Protein AF-A0A351I420-F1 (afdb_monomer_lite)

Structure (mmCIF, N/CA/C/O backbone):
data_AF-A0A351I420-F1
#
_entry.id   AF-A0A351I420-F1
#
loop_
_atom_site.group_PDB
_atom_site.id
_atom_site.type_symbol
_atom_site.label_atom_id
_atom_site.label_alt_id
_atom_site.label_comp_id
_atom_site.label_asym_id
_atom_site.label_entity_id
_atom_site.label_seq_id
_atom_site.pdbx_PDB_ins_code
_atom_site.Cartn_x
_atom_site.Cartn_y
_atom_site.Cartn_z
_atom_site.occupancy
_atom_site.B_iso_or_equiv
_atom_site.auth_seq_id
_atom_site.auth_comp_id
_atom_site.auth_asym_id
_atom_site.auth_atom_id
_atom_site.pdbx_PDB_model_num
ATOM 1 N N . MET A 1 1 ? -6.704 -7.369 21.726 1.00 41.56 1 MET A N 1
ATOM 2 C CA . MET A 1 1 ? -7.078 -5.957 21.957 1.00 41.56 1 MET A CA 1
ATOM 3 C C . MET A 1 1 ? -7.279 -5.275 20.603 1.00 41.56 1 MET A C 1
ATOM 5 O O . MET A 1 1 ? -6.303 -4.955 19.940 1.00 41.56 1 MET A O 1
ATOM 9 N N . LYS A 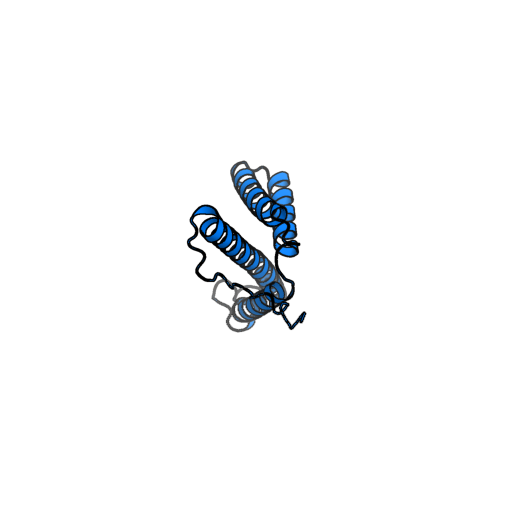1 2 ? -8.534 -5.169 20.134 1.00 54.03 2 LYS A N 1
ATOM 10 C CA . LYS A 1 2 ? -8.920 -4.416 18.926 1.00 54.03 2 LYS A CA 1
ATOM 11 C C . LYS A 1 2 ? -8.740 -2.932 19.258 1.00 54.03 2 LYS A C 1
ATOM 13 O O . LYS A 1 2 ? -9.515 -2.428 20.057 1.00 54.03 2 LYS A O 1
ATOM 18 N N . ASN A 1 3 ? -7.713 -2.260 18.741 1.00 59.62 3 ASN A N 1
ATOM 19 C CA . ASN A 1 3 ? -7.564 -0.821 18.952 1.00 59.62 3 ASN A CA 1
ATOM 20 C C . ASN A 1 3 ? -8.315 -0.083 17.824 1.00 59.62 3 ASN A C 1
ATOM 22 O O . ASN A 1 3 ? -7.790 -0.018 16.710 1.00 59.62 3 ASN A O 1
ATOM 26 N N . PRO A 1 4 ? -9.539 0.434 18.064 1.00 67.12 4 PRO A N 1
ATOM 27 C CA . PRO A 1 4 ? -10.375 1.057 17.029 1.00 67.12 4 PRO A CA 1
ATOM 28 C C . PRO A 1 4 ? -9.752 2.330 16.435 1.00 67.12 4 PRO A C 1
ATOM 30 O O . PRO A 1 4 ? -10.230 2.842 15.427 1.00 67.12 4 PRO A O 1
ATOM 33 N N . VAL A 1 5 ? -8.665 2.823 17.033 1.00 79.50 5 VAL A N 1
ATOM 34 C CA . VAL A 1 5 ? -7.928 4.000 16.575 1.00 79.50 5 VAL A CA 1
ATOM 35 C C . VAL A 1 5 ? -7.164 3.727 15.277 1.00 79.50 5 VAL A C 1
ATOM 37 O O . VAL A 1 5 ? -7.111 4.605 14.423 1.00 79.50 5 VAL A O 1
ATOM 40 N N . LEU A 1 6 ? -6.611 2.524 15.070 1.00 79.62 6 LEU A N 1
ATOM 41 C CA . LEU A 1 6 ? -5.775 2.253 13.888 1.00 79.62 6 LEU A CA 1
ATOM 42 C C . LEU A 1 6 ? -6.555 2.340 12.560 1.00 79.62 6 LEU A C 1
ATOM 44 O O . LEU A 1 6 ? -6.084 3.032 11.656 1.00 79.62 6 LEU A O 1
ATOM 48 N N . PRO A 1 7 ? -7.761 1.748 12.423 1.00 75.75 7 PRO A N 1
ATOM 49 C CA . PRO A 1 7 ? -8.568 1.936 11.219 1.00 75.75 7 PRO A CA 1
ATOM 50 C C . PRO A 1 7 ? -8.993 3.395 11.005 1.00 75.75 7 PRO A C 1
ATOM 52 O O . PRO A 1 7 ? -9.016 3.867 9.872 1.00 75.75 7 PRO A O 1
ATOM 55 N N . ALA A 1 8 ? -9.283 4.137 12.080 1.00 80.62 8 ALA A N 1
ATOM 56 C CA . ALA A 1 8 ? -9.625 5.554 11.980 1.00 80.62 8 ALA A CA 1
ATOM 57 C C . ALA A 1 8 ? -8.439 6.389 11.465 1.00 80.62 8 ALA A C 1
ATOM 59 O O . ALA A 1 8 ? -8.608 7.204 10.560 1.00 80.62 8 ALA A O 1
ATOM 60 N N . VAL A 1 9 ? -7.231 6.141 11.981 1.00 84.81 9 VAL A N 1
ATOM 61 C CA . VAL A 1 9 ? -5.994 6.790 11.515 1.00 84.81 9 VAL A CA 1
ATOM 62 C C . VAL A 1 9 ? -5.719 6.458 10.048 1.00 84.81 9 VAL A C 1
ATOM 64 O O . VAL A 1 9 ? -5.354 7.356 9.291 1.00 84.81 9 VAL A O 1
ATOM 67 N N . ALA A 1 10 ? -5.949 5.212 9.621 1.00 81.88 10 ALA A N 1
ATOM 68 C CA . ALA A 1 10 ? -5.823 4.819 8.219 1.00 81.88 10 ALA A CA 1
ATOM 69 C C . ALA A 1 10 ? -6.774 5.619 7.313 1.00 81.88 10 ALA A C 1
ATOM 71 O O . ALA A 1 10 ? -6.331 6.218 6.334 1.00 81.88 10 ALA A O 1
ATOM 72 N N . ILE A 1 11 ? -8.062 5.693 7.667 1.00 81.62 11 ILE A N 1
ATOM 73 C CA . ILE A 1 11 ? -9.075 6.421 6.886 1.00 81.62 11 ILE A CA 1
ATOM 74 C C . ILE A 1 11 ? -8.744 7.915 6.821 1.00 81.62 11 ILE A C 1
ATOM 76 O O . ILE A 1 11 ? -8.712 8.496 5.735 1.00 81.62 11 ILE A O 1
ATOM 80 N N . VAL A 1 12 ? -8.459 8.540 7.966 1.00 86.31 12 VAL A N 1
ATOM 81 C CA . VAL A 1 12 ? -8.117 9.969 8.028 1.00 86.31 12 VAL A CA 1
ATOM 82 C C . VAL A 1 12 ? -6.843 10.254 7.234 1.00 86.31 12 VAL A C 1
ATOM 84 O O . VAL A 1 12 ? -6.812 11.214 6.468 1.00 86.31 12 VAL A O 1
ATOM 87 N N . GLY A 1 13 ? -5.819 9.406 7.351 1.00 85.19 13 GLY A N 1
ATOM 88 C CA . GLY A 1 13 ? -4.577 9.538 6.592 1.00 85.19 13 GLY A CA 1
ATOM 89 C C . GLY A 1 13 ? -4.802 9.489 5.079 1.00 85.19 13 GLY A C 1
ATOM 90 O O . GLY A 1 13 ? -4.291 10.350 4.363 1.00 85.19 13 GLY A O 1
ATOM 91 N N . VAL A 1 14 ? -5.627 8.556 4.587 1.00 82.94 14 VAL A N 1
ATOM 92 C CA . VAL A 1 14 ? -5.986 8.480 3.158 1.00 82.94 14 VAL A CA 1
ATOM 93 C C . VAL A 1 14 ? -6.726 9.741 2.708 1.00 82.94 14 VAL A C 1
ATOM 95 O O . VAL A 1 14 ? -6.356 10.338 1.697 1.00 82.94 14 VAL A O 1
ATOM 98 N N . LEU A 1 15 ? -7.732 10.189 3.464 1.00 86.44 15 LEU A N 1
ATOM 99 C CA . LEU A 1 15 ? -8.512 11.382 3.117 1.00 86.44 15 LEU A CA 1
ATOM 100 C C . LEU A 1 15 ? -7.640 12.644 3.081 1.00 86.44 15 LEU A C 1
ATOM 102 O O . LEU A 1 15 ? -7.723 13.428 2.134 1.00 86.44 15 LEU A O 1
ATOM 106 N N . VAL A 1 16 ? -6.762 12.820 4.072 1.00 88.38 16 VAL A N 1
ATOM 107 C CA . VAL A 1 16 ? -5.818 13.945 4.117 1.00 88.38 16 VAL A CA 1
ATOM 108 C C . VAL A 1 16 ? -4.838 13.876 2.948 1.00 88.38 16 VAL A C 1
ATOM 110 O O . VAL A 1 16 ? -4.594 14.903 2.313 1.00 88.38 16 VAL A O 1
ATOM 113 N N . ALA A 1 17 ? -4.321 12.689 2.614 1.00 84.00 17 ALA A N 1
ATOM 114 C CA . ALA A 1 17 ? -3.440 12.514 1.464 1.00 84.00 17 ALA A CA 1
ATOM 115 C C . ALA A 1 17 ? -4.138 12.922 0.157 1.00 84.00 17 ALA A C 1
ATOM 117 O O . ALA A 1 17 ? -3.577 13.691 -0.624 1.00 84.00 17 ALA A O 1
ATOM 118 N N . MET A 1 18 ? -5.384 12.487 -0.051 1.00 84.50 18 MET A N 1
ATOM 119 C CA . MET A 1 18 ? -6.169 12.837 -1.240 1.00 84.50 18 MET A CA 1
ATOM 120 C C . MET A 1 18 ? -6.416 14.348 -1.353 1.00 84.50 18 MET A C 1
ATOM 122 O O . MET A 1 18 ? -6.206 14.927 -2.421 1.00 84.50 18 MET A O 1
ATOM 126 N N . VAL A 1 19 ? -6.810 15.008 -0.260 1.00 89.44 19 VAL A N 1
ATOM 127 C CA . VAL A 1 19 ? -7.035 16.465 -0.245 1.00 89.44 19 VAL A CA 1
ATOM 128 C C . VAL A 1 19 ? -5.727 17.233 -0.465 1.00 89.44 19 VAL A C 1
ATOM 130 O O . VAL A 1 19 ? -5.704 18.222 -1.200 1.00 89.44 19 VAL A O 1
ATOM 133 N N . ALA A 1 20 ? -4.623 16.777 0.129 1.00 89.56 20 ALA A N 1
ATOM 134 C CA . ALA A 1 20 ? -3.315 17.406 -0.033 1.00 89.56 20 ALA A CA 1
ATOM 135 C C . ALA A 1 20 ? -2.805 17.319 -1.481 1.00 89.56 20 ALA A C 1
ATOM 137 O O . ALA A 1 20 ? -2.263 18.303 -1.988 1.00 89.56 20 ALA A O 1
ATOM 138 N N . VAL A 1 21 ? -3.039 16.197 -2.174 1.00 88.31 21 VAL A N 1
ATOM 139 C CA . VAL A 1 21 ? -2.728 16.055 -3.609 1.00 88.31 21 VAL A CA 1
ATOM 140 C C . VAL A 1 21 ? -3.530 17.053 -4.446 1.00 88.31 21 VAL A C 1
ATOM 142 O O . VAL A 1 21 ? -2.950 17.735 -5.289 1.00 88.31 21 VAL A O 1
ATOM 145 N N . GLN A 1 22 ? -4.832 17.211 -4.181 1.00 90.31 22 GLN A N 1
ATOM 146 C CA . GLN A 1 22 ? -5.674 18.183 -4.899 1.00 90.31 22 GLN A CA 1
ATOM 147 C C . GLN A 1 22 ? -5.210 19.634 -4.711 1.00 90.31 22 GLN A C 1
ATOM 149 O O . GLN A 1 22 ? -5.422 20.470 -5.586 1.00 90.31 22 GLN A O 1
ATOM 154 N N . ARG A 1 23 ? -4.560 19.937 -3.583 1.00 91.12 23 ARG A N 1
ATOM 155 C CA . ARG A 1 23 ? -4.006 21.264 -3.274 1.00 91.12 23 ARG A CA 1
ATOM 156 C C . ARG A 1 23 ? -2.524 21.418 -3.633 1.00 91.12 23 ARG A C 1
ATOM 158 O O . ARG A 1 23 ? -1.916 22.403 -3.227 1.00 91.12 23 ARG A O 1
ATOM 165 N N . ALA A 1 24 ? -1.935 20.458 -4.353 1.00 91.19 24 ALA A N 1
ATOM 166 C CA . ALA A 1 24 ? -0.507 20.414 -4.691 1.00 91.19 24 ALA A CA 1
ATOM 167 C C . ALA A 1 24 ? 0.443 20.488 -3.471 1.00 91.19 24 ALA A C 1
ATOM 169 O O . ALA A 1 24 ? 1.616 20.847 -3.586 1.00 91.19 24 ALA A O 1
ATOM 170 N N . MET A 1 25 ? -0.038 20.107 -2.283 1.00 90.69 25 MET A N 1
ATOM 171 C CA . MET A 1 25 ? 0.737 20.069 -1.041 1.00 90.69 25 MET A CA 1
ATOM 172 C C . MET A 1 25 ? 1.461 18.722 -0.906 1.00 90.69 25 MET A C 1
ATOM 174 O O . MET A 1 25 ? 1.180 17.930 -0.003 1.00 90.69 25 MET A O 1
ATOM 178 N N . PHE A 1 26 ? 2.398 18.448 -1.815 1.00 81.31 26 PHE A N 1
ATOM 179 C CA . PHE A 1 26 ? 3.063 17.142 -1.916 1.00 81.31 26 PHE A CA 1
ATOM 180 C C . PHE A 1 26 ? 3.737 16.645 -0.623 1.00 81.31 26 PHE A C 1
ATOM 182 O O . PHE A 1 26 ? 3.573 15.465 -0.315 1.00 81.31 26 PHE A O 1
ATOM 189 N N . PRO A 1 27 ? 4.422 17.479 0.189 1.00 89.44 27 PRO A N 1
ATOM 190 C CA . PRO A 1 27 ? 5.020 17.001 1.439 1.00 89.44 27 PRO A CA 1
ATOM 191 C C . PRO A 1 27 ? 3.980 16.444 2.418 1.00 89.44 27 PRO A C 1
ATOM 193 O O . PRO A 1 27 ? 4.180 15.387 3.011 1.00 89.44 27 PRO A O 1
ATOM 196 N N . VAL A 1 28 ? 2.833 17.119 2.539 1.00 85.06 28 VAL A N 1
ATOM 197 C CA . VAL A 1 28 ? 1.732 16.687 3.413 1.00 85.06 28 VAL A CA 1
ATOM 198 C C . VAL A 1 28 ? 1.080 15.420 2.868 1.00 85.06 28 VAL A C 1
ATOM 200 O O . VAL A 1 28 ? 0.787 14.511 3.640 1.00 85.06 28 VAL A O 1
ATOM 203 N N . ALA A 1 29 ? 0.911 15.325 1.546 1.00 82.81 29 ALA A N 1
ATOM 204 C CA . ALA A 1 29 ? 0.373 14.131 0.905 1.00 82.81 29 ALA A CA 1
ATOM 205 C C . ALA A 1 29 ? 1.238 12.890 1.171 1.00 82.81 29 ALA A C 1
ATOM 207 O O . ALA A 1 29 ? 0.704 11.838 1.515 1.00 82.81 29 ALA A O 1
ATOM 208 N N . ILE A 1 30 ? 2.565 13.021 1.064 1.00 81.25 30 ILE A N 1
ATOM 209 C CA . ILE A 1 30 ? 3.504 11.920 1.314 1.00 81.25 30 ILE A CA 1
ATOM 210 C C . ILE A 1 30 ? 3.437 11.483 2.777 1.00 81.25 30 ILE A C 1
ATOM 212 O O . ILE A 1 30 ? 3.284 10.296 3.052 1.00 81.25 30 ILE A O 1
ATOM 216 N N . ILE A 1 31 ? 3.501 12.430 3.718 1.00 85.88 31 ILE A N 1
ATOM 217 C CA . ILE A 1 31 ? 3.441 12.120 5.153 1.00 85.88 31 ILE A CA 1
ATOM 218 C C . ILE A 1 31 ? 2.119 11.419 5.495 1.00 85.88 31 ILE A C 1
ATOM 220 O O . ILE A 1 31 ? 2.124 10.384 6.160 1.00 85.88 31 ILE A O 1
ATOM 224 N N . ALA A 1 32 ? 0.994 11.934 4.996 1.00 82.25 32 ALA A N 1
ATOM 225 C CA . ALA A 1 32 ? -0.321 11.349 5.232 1.00 82.25 32 ALA A CA 1
ATOM 226 C C . ALA A 1 32 ? -0.457 9.942 4.620 1.00 82.25 32 ALA A C 1
ATOM 228 O O . ALA A 1 32 ? -0.992 9.044 5.271 1.00 82.25 32 ALA A O 1
ATOM 229 N N . ALA A 1 33 ? 0.089 9.721 3.420 1.00 79.06 33 ALA A N 1
ATOM 230 C CA . ALA A 1 33 ? 0.108 8.409 2.777 1.00 79.06 33 ALA A CA 1
ATOM 231 C C . ALA A 1 33 ? 0.967 7.391 3.547 1.00 79.06 33 ALA A C 1
ATOM 233 O O . ALA A 1 33 ? 0.556 6.243 3.710 1.00 79.06 33 ALA A O 1
ATOM 234 N N . VAL A 1 34 ? 2.124 7.808 4.072 1.00 85.06 34 VAL A N 1
ATOM 235 C CA . VAL A 1 34 ? 2.986 6.949 4.903 1.00 85.06 34 VAL A CA 1
ATOM 236 C C . VAL A 1 34 ? 2.282 6.573 6.207 1.00 85.06 34 VAL A C 1
ATOM 238 O O . VAL A 1 34 ? 2.261 5.398 6.573 1.00 85.06 34 VAL A O 1
ATOM 241 N N . ILE A 1 35 ? 1.659 7.542 6.884 1.00 86.75 35 ILE A N 1
ATOM 242 C CA . ILE A 1 35 ? 0.895 7.295 8.117 1.00 86.75 35 ILE A CA 1
ATOM 243 C C . ILE A 1 35 ? -0.265 6.331 7.846 1.00 86.75 35 ILE A C 1
ATOM 245 O O . ILE A 1 35 ? -0.455 5.380 8.605 1.00 86.75 35 ILE A O 1
ATOM 249 N N . ALA A 1 36 ? -1.005 6.536 6.754 1.00 81.19 36 ALA A N 1
ATOM 250 C CA . ALA A 1 36 ? -2.083 5.642 6.352 1.00 81.19 36 ALA A CA 1
ATOM 251 C C . ALA A 1 36 ? -1.578 4.218 6.093 1.00 81.19 36 ALA A C 1
ATOM 253 O O . ALA A 1 36 ? -2.141 3.267 6.629 1.00 81.19 36 ALA A O 1
ATOM 254 N N . GLY A 1 37 ? -0.490 4.067 5.331 1.00 78.88 37 GLY A N 1
ATOM 255 C CA . GLY A 1 37 ? 0.106 2.764 5.034 1.00 78.88 37 GLY A CA 1
ATOM 256 C C . GLY A 1 37 ? 0.561 2.018 6.290 1.00 78.88 37 GLY A C 1
ATOM 257 O O . GLY A 1 37 ? 0.264 0.835 6.444 1.00 78.88 37 GLY A O 1
ATOM 258 N N . LEU A 1 38 ? 1.211 2.713 7.229 1.00 82.06 38 LEU A N 1
ATOM 259 C CA . LEU A 1 38 ? 1.614 2.128 8.512 1.00 82.06 38 LEU A CA 1
ATOM 260 C C . LEU A 1 38 ? 0.406 1.721 9.361 1.00 82.06 38 LEU A C 1
ATOM 262 O O . LEU A 1 38 ? 0.398 0.634 9.933 1.00 82.06 38 LEU A O 1
ATOM 266 N N . ALA A 1 39 ? -0.625 2.564 9.429 1.00 80.81 39 ALA A N 1
ATOM 267 C CA . ALA A 1 39 ? -1.842 2.256 10.172 1.00 80.81 39 ALA A CA 1
ATOM 268 C C . ALA A 1 39 ? -2.578 1.040 9.589 1.00 80.81 39 ALA A C 1
ATOM 270 O O . ALA A 1 39 ? -3.048 0.196 10.351 1.00 80.81 39 ALA A O 1
ATOM 271 N N . ILE A 1 40 ? -2.622 0.922 8.258 1.00 76.44 40 ILE A N 1
ATOM 272 C CA . ILE A 1 40 ? -3.171 -0.240 7.551 1.00 76.44 40 ILE A CA 1
ATOM 273 C C . ILE A 1 40 ? -2.386 -1.497 7.923 1.00 76.44 40 ILE A C 1
ATOM 275 O O . ILE A 1 40 ? -2.965 -2.448 8.445 1.00 76.44 40 ILE A O 1
ATOM 279 N N . PHE A 1 41 ? -1.067 -1.461 7.740 1.00 74.38 41 PHE A N 1
ATOM 280 C CA . PHE A 1 41 ? -0.190 -2.597 8.006 1.00 74.38 41 PHE A CA 1
ATOM 281 C C . PHE A 1 41 ? -0.309 -3.100 9.452 1.00 74.38 41 PHE A C 1
ATOM 283 O O . PHE A 1 41 ? -0.452 -4.299 9.686 1.00 74.38 41 PHE A O 1
ATOM 290 N N . LEU A 1 42 ? -0.313 -2.182 10.425 1.00 77.25 42 LEU A N 1
ATOM 291 C CA . LEU A 1 42 ? -0.447 -2.513 11.846 1.00 77.25 42 LEU A CA 1
ATOM 292 C C . LEU A 1 42 ? -1.851 -3.010 12.225 1.00 77.25 42 LEU A C 1
ATOM 294 O O . LEU A 1 42 ? -1.995 -3.725 13.218 1.00 77.25 42 LEU A O 1
ATOM 298 N N . ALA A 1 43 ? -2.889 -2.620 11.482 1.00 73.75 43 ALA A N 1
ATOM 299 C CA . ALA A 1 43 ? -4.260 -3.043 11.748 1.00 73.75 43 ALA A CA 1
ATOM 300 C C . ALA A 1 43 ? -4.612 -4.388 11.089 1.00 73.75 43 ALA A C 1
ATOM 302 O O . ALA A 1 43 ? -5.501 -5.095 11.574 1.00 73.75 43 ALA A O 1
ATOM 303 N N . THR A 1 44 ? -3.922 -4.772 10.013 1.00 72.00 44 THR A N 1
ATOM 304 C CA . THR A 1 44 ? -4.100 -6.073 9.361 1.00 72.00 44 THR A CA 1
ATOM 305 C C . THR A 1 44 ? -3.324 -7.190 10.052 1.00 72.00 44 THR A C 1
ATOM 307 O O . THR A 1 44 ? -2.195 -7.015 10.502 1.00 72.00 44 THR A O 1
ATOM 310 N N . LYS A 1 45 ? -3.914 -8.392 10.124 1.00 75.56 45 LYS A N 1
ATOM 311 C CA . LYS A 1 45 ? -3.191 -9.576 10.613 1.00 75.56 45 LYS A CA 1
ATOM 312 C C . LYS A 1 45 ? -2.091 -9.947 9.604 1.00 75.56 45 LYS A C 1
ATOM 314 O O . LYS A 1 45 ? -2.423 -10.083 8.425 1.00 75.56 45 LYS A O 1
ATOM 319 N N . PRO A 1 46 ? -0.848 -10.235 10.044 1.00 72.56 46 PRO A N 1
ATOM 320 C CA . PRO A 1 46 ? 0.261 -10.579 9.148 1.00 72.56 46 PRO A CA 1
ATOM 321 C C . PRO A 1 46 ? -0.060 -11.704 8.155 1.00 72.56 46 PRO A C 1
ATOM 323 O O . PRO A 1 46 ? 0.383 -11.664 7.015 1.00 72.56 46 PRO A O 1
ATOM 326 N N . ALA A 1 47 ? -0.888 -12.676 8.557 1.00 77.12 47 ALA A N 1
ATOM 327 C CA . ALA A 1 47 ? -1.318 -13.771 7.689 1.00 77.12 47 ALA A CA 1
ATOM 328 C C . ALA A 1 47 ? -2.170 -13.309 6.489 1.00 77.12 47 ALA A C 1
ATOM 330 O O . ALA A 1 47 ? -2.009 -13.836 5.395 1.00 77.12 47 ALA A O 1
ATOM 331 N N . VAL A 1 48 ? -3.053 -12.319 6.670 1.00 80.50 48 VAL A N 1
ATOM 332 C CA . VAL A 1 48 ? -3.903 -11.796 5.582 1.00 80.50 48 VAL A CA 1
ATOM 333 C C . VAL A 1 48 ? -3.060 -10.972 4.614 1.00 80.50 48 VAL A C 1
ATOM 335 O O . VAL A 1 48 ? -3.107 -11.210 3.409 1.00 80.50 48 VAL A O 1
ATOM 338 N N . SER A 1 49 ? -2.220 -10.085 5.149 1.00 83.94 49 SER A N 1
ATOM 339 C CA . SER A 1 49 ? -1.322 -9.253 4.345 1.00 83.94 49 SER A CA 1
ATOM 340 C C . SER A 1 49 ? -0.325 -10.105 3.546 1.00 83.94 49 SER A C 1
ATOM 342 O O . SER A 1 49 ? -0.119 -9.869 2.361 1.00 83.94 49 SER A O 1
ATOM 344 N N . ALA A 1 50 ? 0.213 -11.186 4.128 1.00 81.38 50 ALA A N 1
ATOM 345 C CA . ALA A 1 50 ? 1.096 -12.117 3.419 1.00 81.38 50 ALA A CA 1
ATOM 346 C C . ALA A 1 50 ? 0.403 -12.836 2.246 1.00 81.38 50 ALA A C 1
ATOM 348 O O . ALA A 1 50 ? 1.001 -13.005 1.179 1.00 81.38 50 ALA A O 1
ATOM 349 N N . VAL A 1 51 ? -0.863 -13.236 2.409 1.00 87.56 51 VAL A N 1
ATOM 350 C CA . VAL A 1 51 ? -1.652 -13.829 1.317 1.00 87.56 51 VAL A CA 1
ATOM 351 C C . VAL A 1 51 ? -1.874 -12.799 0.211 1.00 87.56 51 VAL A C 1
ATOM 353 O O . VAL A 1 51 ? -1.624 -13.093 -0.958 1.00 87.56 51 VAL A O 1
ATOM 356 N N . LEU A 1 52 ? -2.271 -11.576 0.565 1.00 91.31 52 LEU A N 1
ATOM 357 C CA . LEU A 1 52 ? -2.481 -10.498 -0.401 1.00 91.31 52 LEU A CA 1
ATOM 358 C C . LEU A 1 52 ? -1.184 -10.100 -1.117 1.00 91.31 52 LEU A C 1
ATOM 360 O O . LEU A 1 52 ? -1.206 -9.901 -2.329 1.00 91.31 52 LEU A O 1
ATOM 364 N N . ALA A 1 53 ? -0.051 -10.088 -0.419 1.00 89.38 53 ALA A N 1
ATOM 365 C CA . ALA A 1 53 ? 1.264 -9.869 -1.012 1.00 89.38 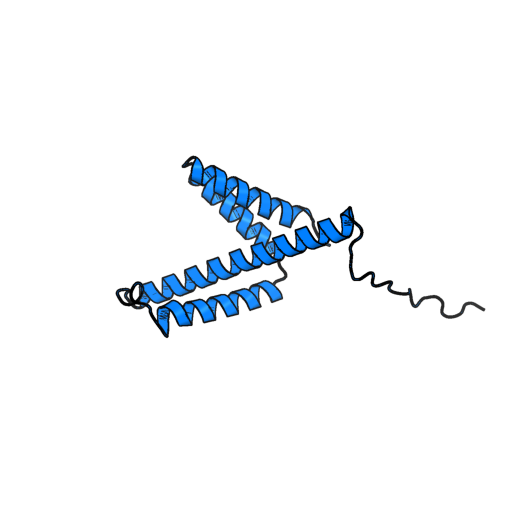53 ALA A CA 1
ATOM 366 C C . ALA A 1 53 ? 1.648 -10.970 -1.994 1.00 89.38 53 ALA A C 1
ATOM 368 O O . ALA A 1 53 ? 2.149 -10.683 -3.078 1.00 89.38 53 ALA A O 1
ATOM 369 N N . THR A 1 54 ? 1.355 -12.225 -1.658 1.00 89.88 54 THR A N 1
ATOM 370 C CA . THR A 1 54 ? 1.592 -13.356 -2.561 1.00 89.88 54 THR A CA 1
ATOM 371 C C . THR A 1 54 ? 0.746 -13.232 -3.829 1.00 89.88 54 THR A C 1
ATOM 373 O O . THR A 1 54 ? 1.256 -13.407 -4.936 1.00 89.88 54 THR A O 1
ATOM 376 N N . LEU A 1 55 ? -0.531 -12.864 -3.692 1.00 92.44 55 LEU A N 1
ATOM 377 C CA . LEU A 1 55 ? -1.417 -12.623 -4.833 1.00 92.44 55 LEU A CA 1
ATOM 378 C C . LEU A 1 55 ? -0.950 -11.429 -5.679 1.00 92.44 55 LEU A C 1
ATOM 380 O O . LEU A 1 55 ? -0.923 -11.524 -6.905 1.00 92.44 55 LEU A O 1
ATOM 384 N N . GLY A 1 56 ? -0.528 -10.336 -5.038 1.00 93.94 56 GLY A N 1
ATOM 385 C CA . GLY A 1 56 ? 0.048 -9.170 -5.707 1.00 93.94 56 GLY A CA 1
ATOM 386 C C . GLY A 1 56 ? 1.322 -9.515 -6.474 1.00 93.94 56 GLY A C 1
ATOM 387 O O . GLY A 1 56 ? 1.485 -9.084 -7.614 1.00 93.94 56 GLY A O 1
ATOM 388 N N . LEU A 1 57 ? 2.180 -10.358 -5.892 1.00 94.44 57 LEU A N 1
ATOM 389 C CA . LEU A 1 57 ? 3.407 -10.834 -6.522 1.00 94.44 57 LEU A CA 1
ATOM 390 C C . LEU A 1 57 ? 3.110 -11.681 -7.756 1.00 94.44 57 LEU A C 1
ATOM 392 O O . LEU A 1 57 ? 3.681 -11.432 -8.815 1.00 94.44 57 LEU A O 1
ATOM 396 N N . LEU A 1 58 ? 2.192 -12.644 -7.648 1.00 94.69 58 LEU A N 1
ATOM 397 C CA . LEU A 1 58 ? 1.775 -13.474 -8.782 1.00 94.69 58 LEU A CA 1
ATOM 398 C C . LEU A 1 58 ? 1.131 -12.631 -9.892 1.00 94.69 58 LEU A C 1
ATOM 400 O O . LEU A 1 58 ? 1.449 -12.814 -11.071 1.00 94.69 58 LEU A O 1
ATOM 404 N N . GLY A 1 59 ? 0.276 -11.672 -9.528 1.00 93.06 59 GLY A N 1
ATOM 405 C CA . GLY A 1 59 ? -0.342 -10.739 -10.470 1.00 93.06 59 GLY A CA 1
ATOM 406 C C . GLY A 1 59 ? 0.686 -9.856 -11.180 1.00 93.06 59 GLY A C 1
ATOM 407 O O . GLY A 1 59 ? 0.667 -9.743 -12.408 1.00 93.06 59 GLY A O 1
ATOM 408 N N . GLY A 1 60 ? 1.631 -9.287 -10.430 1.00 93.00 60 GLY A N 1
ATOM 409 C CA . GLY A 1 60 ? 2.715 -8.470 -10.968 1.00 93.00 60 GLY A CA 1
ATOM 410 C C . GLY A 1 60 ? 3.644 -9.273 -11.876 1.00 93.00 60 GLY A C 1
ATOM 411 O O . GLY A 1 60 ? 3.954 -8.835 -12.983 1.00 93.00 60 GLY A O 1
ATOM 412 N N . LEU A 1 61 ? 4.050 -10.470 -11.449 1.00 93.44 61 LEU A N 1
ATOM 413 C CA . LEU A 1 61 ? 4.900 -11.360 -12.239 1.00 93.44 61 LEU A CA 1
ATOM 414 C C . LEU A 1 61 ? 4.225 -11.701 -13.571 1.00 93.44 61 LEU A C 1
ATOM 416 O O . LEU A 1 61 ? 4.837 -11.582 -14.634 1.00 93.44 61 LEU A O 1
ATOM 420 N N . THR A 1 62 ? 2.941 -12.051 -13.523 1.00 93.62 62 THR A N 1
ATOM 421 C CA . THR A 1 62 ? 2.172 -12.381 -14.727 1.00 93.62 62 THR A CA 1
ATOM 422 C C . THR A 1 62 ? 2.069 -11.178 -15.669 1.00 93.62 62 THR A C 1
ATOM 424 O O . THR A 1 62 ? 2.310 -11.316 -16.865 1.00 93.62 62 THR A O 1
ATOM 427 N N . THR A 1 63 ? 1.795 -9.987 -15.130 1.00 92.00 63 THR A N 1
ATOM 428 C CA . THR A 1 63 ? 1.532 -8.755 -15.900 1.00 92.00 63 THR A CA 1
ATOM 429 C C . THR A 1 63 ? 2.786 -8.115 -16.503 1.00 92.00 63 THR A C 1
ATOM 431 O O . THR A 1 63 ? 2.743 -7.553 -17.602 1.00 92.00 63 THR A O 1
ATOM 434 N N . PHE A 1 64 ? 3.909 -8.143 -15.783 1.00 93.06 64 PHE A N 1
ATOM 435 C CA . PHE A 1 64 ? 5.129 -7.440 -16.191 1.00 93.06 64 PHE A CA 1
ATOM 436 C C . PHE A 1 64 ? 6.195 -8.368 -16.774 1.00 93.06 64 PHE A C 1
ATOM 438 O O . PHE A 1 64 ? 7.035 -7.896 -17.539 1.00 93.06 64 PHE A O 1
ATOM 445 N N . VAL A 1 65 ? 6.177 -9.665 -16.445 1.00 90.75 65 VAL A N 1
ATOM 446 C CA . VAL A 1 65 ? 7.245 -10.604 -16.830 1.00 90.75 65 VAL A CA 1
ATOM 447 C C . VAL A 1 65 ? 6.739 -11.718 -17.744 1.00 90.75 65 VAL A C 1
ATOM 449 O O . VAL A 1 65 ? 7.318 -11.905 -18.810 1.00 90.75 65 VAL A O 1
ATOM 452 N N . VAL A 1 66 ? 5.681 -12.440 -17.358 1.00 92.38 66 VAL A N 1
ATOM 453 C CA . VAL A 1 66 ? 5.224 -13.637 -18.098 1.00 92.38 66 VAL A CA 1
ATOM 454 C C . VAL A 1 66 ? 4.466 -13.262 -19.370 1.00 92.38 66 VAL A C 1
ATOM 456 O O . VAL A 1 66 ? 4.758 -13.793 -20.438 1.00 92.38 66 VAL A O 1
ATOM 459 N N . VAL A 1 67 ? 3.505 -12.340 -19.269 1.00 93.06 67 VAL A N 1
ATOM 460 C CA . VAL A 1 67 ? 2.648 -11.917 -20.385 1.00 93.06 67 VAL A CA 1
ATOM 461 C C . VAL A 1 67 ? 2.642 -10.385 -20.468 1.00 93.06 67 VAL A C 1
ATOM 463 O O . VAL A 1 67 ? 1.654 -9.740 -20.111 1.00 93.06 67 VAL A O 1
ATOM 466 N N . PRO A 1 68 ? 3.759 -9.762 -20.892 1.00 83.81 68 PRO A N 1
ATOM 467 C CA . PRO A 1 68 ? 3.835 -8.312 -20.995 1.00 83.81 68 PRO A CA 1
ATOM 468 C C . PRO A 1 68 ? 2.873 -7.804 -22.074 1.00 83.81 68 PRO A C 1
ATOM 470 O O . PRO A 1 68 ? 2.879 -8.271 -23.213 1.00 83.81 68 PRO A O 1
ATOM 473 N N . ASN A 1 69 ? 2.060 -6.812 -21.720 1.00 87.56 69 ASN A N 1
ATOM 474 C CA . ASN A 1 69 ? 1.213 -6.102 -22.676 1.00 87.56 69 ASN A CA 1
ATOM 475 C C . ASN A 1 69 ? 2.042 -5.124 -23.540 1.00 87.56 69 ASN A C 1
ATOM 477 O O . ASN A 1 69 ? 3.232 -4.914 -23.299 1.00 87.56 69 ASN A O 1
ATOM 481 N N . SER A 1 70 ? 1.411 -4.479 -24.526 1.00 90.25 70 SER A N 1
ATOM 482 C CA . SER A 1 70 ? 2.084 -3.528 -25.427 1.00 90.25 70 SER A CA 1
ATOM 483 C C . SER A 1 70 ? 2.723 -2.326 -24.717 1.00 90.25 70 SER A C 1
ATOM 485 O O . SER A 1 70 ? 3.707 -1.789 -25.217 1.00 90.25 70 SER A O 1
ATOM 487 N N . GLN A 1 71 ? 2.215 -1.929 -23.547 1.00 86.50 71 GLN A N 1
ATOM 488 C CA . GLN A 1 71 ? 2.770 -0.834 -22.742 1.00 86.50 71 GLN A CA 1
ATOM 489 C C . GLN A 1 71 ? 4.045 -1.268 -22.003 1.00 86.50 71 GLN A C 1
ATOM 491 O O . GLN A 1 71 ? 5.004 -0.506 -21.905 1.00 86.50 71 GLN A O 1
ATOM 496 N N . ASN A 1 72 ? 4.086 -2.519 -21.544 1.00 86.88 72 ASN A N 1
ATOM 497 C CA . ASN A 1 72 ? 5.194 -3.072 -20.765 1.00 86.88 72 ASN A CA 1
ATOM 498 C C . ASN A 1 72 ? 6.272 -3.706 -21.665 1.00 86.88 72 ASN A C 1
ATOM 500 O O . ASN A 1 72 ? 7.423 -3.875 -21.258 1.00 86.88 72 ASN A O 1
ATOM 504 N N . ALA A 1 73 ? 5.914 -4.064 -22.901 1.00 87.06 73 ALA A N 1
ATOM 505 C CA . ALA A 1 73 ? 6.789 -4.747 -23.850 1.00 87.06 73 ALA A CA 1
ATOM 506 C C . ALA A 1 73 ? 8.026 -3.917 -24.234 1.00 87.06 73 ALA A C 1
ATOM 508 O O . ALA A 1 73 ? 9.101 -4.481 -24.428 1.00 87.06 73 ALA A O 1
ATOM 509 N N . ALA A 1 74 ? 7.915 -2.588 -24.276 1.00 91.00 74 ALA A N 1
ATOM 510 C CA . ALA A 1 74 ? 9.046 -1.702 -24.564 1.00 91.00 74 ALA A CA 1
ATOM 511 C C . ALA A 1 74 ? 9.994 -1.500 -23.362 1.00 91.00 74 ALA A C 1
ATOM 513 O O . ALA A 1 74 ? 11.086 -0.956 -23.517 1.00 91.00 74 ALA A O 1
ATOM 514 N N . MET A 1 75 ? 9.595 -1.926 -22.158 1.00 91.44 75 MET A N 1
ATOM 515 C CA . MET A 1 75 ? 10.392 -1.754 -20.943 1.00 91.44 75 MET A CA 1
ATOM 516 C C . MET A 1 75 ? 11.540 -2.763 -20.896 1.00 91.44 75 MET A C 1
ATOM 518 O O . MET A 1 75 ? 11.356 -3.942 -21.209 1.00 91.44 75 MET A O 1
ATOM 522 N N . THR A 1 76 ? 12.709 -2.320 -20.435 1.00 93.94 76 THR A N 1
ATOM 523 C CA . THR A 1 76 ? 13.844 -3.207 -20.156 1.00 93.94 76 THR A CA 1
ATOM 524 C C . THR A 1 76 ? 13.529 -4.138 -18.980 1.00 93.94 76 THR A C 1
ATOM 526 O O . THR A 1 76 ? 12.733 -3.806 -18.100 1.00 93.94 76 THR A O 1
ATOM 529 N N . THR A 1 77 ? 14.167 -5.311 -18.929 1.00 90.06 77 THR A N 1
ATOM 530 C CA . THR A 1 77 ? 13.935 -6.314 -17.872 1.00 90.06 77 THR A CA 1
ATOM 531 C C . THR A 1 77 ? 14.054 -5.759 -16.444 1.00 90.06 77 THR A C 1
ATOM 533 O O . THR A 1 77 ? 13.159 -6.031 -15.644 1.00 90.06 77 THR A O 1
ATOM 536 N N . PRO A 1 78 ? 15.067 -4.935 -16.095 1.00 92.38 78 PRO A N 1
ATOM 537 C CA . PRO A 1 78 ? 15.152 -4.346 -14.756 1.00 92.38 78 PRO A CA 1
ATOM 538 C C . PRO A 1 78 ? 13.957 -3.447 -14.420 1.00 92.38 78 PRO A C 1
ATOM 540 O O . PRO A 1 78 ? 13.456 -3.474 -13.298 1.00 92.38 78 PRO A O 1
ATOM 543 N N . LEU A 1 79 ? 13.462 -2.687 -15.401 1.00 92.25 79 LEU A N 1
ATOM 544 C CA . LEU A 1 79 ? 12.318 -1.798 -15.219 1.00 92.25 79 LEU A CA 1
ATOM 545 C C . LEU A 1 79 ? 11.022 -2.598 -15.015 1.00 92.25 79 LEU A C 1
ATOM 547 O O . LEU A 1 79 ? 10.205 -2.234 -14.175 1.00 92.25 79 LEU A O 1
ATOM 551 N N . ARG A 1 80 ? 10.868 -3.733 -15.710 1.00 90.50 80 ARG A N 1
ATOM 552 C CA . ARG A 1 80 ? 9.739 -4.658 -15.508 1.00 90.50 80 ARG A CA 1
ATOM 553 C C . ARG A 1 80 ? 9.731 -5.264 -14.104 1.00 90.50 80 ARG A C 1
ATOM 555 O O . ARG A 1 80 ? 8.672 -5.346 -13.487 1.00 90.50 80 ARG A O 1
ATOM 562 N N . LEU A 1 81 ? 10.897 -5.647 -13.579 1.00 92.38 81 LEU A N 1
ATOM 563 C CA . LEU A 1 81 ? 11.024 -6.160 -12.209 1.00 92.38 81 LEU A CA 1
ATOM 564 C C . LEU A 1 81 ? 10.707 -5.083 -11.167 1.00 92.38 81 LEU A C 1
ATOM 566 O O . LEU A 1 81 ? 9.990 -5.358 -10.206 1.00 92.38 81 LEU A O 1
ATOM 570 N N . LEU A 1 82 ? 11.175 -3.849 -11.375 1.00 94.00 82 LEU A N 1
ATOM 571 C CA . LEU A 1 82 ? 10.822 -2.723 -10.511 1.00 94.00 82 LEU A CA 1
ATOM 572 C C . LEU A 1 82 ? 9.305 -2.477 -10.508 1.00 94.00 82 LEU A C 1
ATOM 574 O O . LEU A 1 82 ? 8.706 -2.359 -9.440 1.00 94.00 82 LEU A O 1
ATOM 578 N N . SER A 1 83 ? 8.668 -2.457 -11.681 1.00 92.88 83 SER A N 1
ATOM 579 C CA . SER A 1 83 ? 7.214 -2.300 -11.799 1.00 92.88 83 SER A CA 1
ATOM 580 C C . SER A 1 83 ? 6.441 -3.447 -11.153 1.00 92.88 83 SER A C 1
ATOM 582 O O . SER A 1 83 ? 5.444 -3.189 -10.486 1.00 92.88 83 SER A O 1
ATOM 584 N N . MET A 1 84 ? 6.918 -4.689 -11.272 1.00 94.62 84 MET A N 1
ATOM 585 C CA . MET A 1 84 ? 6.351 -5.842 -10.566 1.00 94.62 84 MET A CA 1
ATOM 586 C C . MET A 1 84 ? 6.392 -5.652 -9.044 1.00 94.62 84 MET A C 1
ATOM 588 O O . MET A 1 84 ? 5.388 -5.890 -8.372 1.00 94.62 84 MET A O 1
ATOM 592 N N . LEU A 1 85 ? 7.529 -5.217 -8.490 1.00 93.06 85 LEU A N 1
ATOM 593 C CA . LEU A 1 85 ? 7.677 -4.997 -7.047 1.00 93.06 85 LEU A CA 1
ATOM 594 C C . LEU A 1 85 ? 6.793 -3.849 -6.555 1.00 93.06 85 LEU A C 1
ATOM 596 O O . LEU A 1 85 ? 6.099 -3.999 -5.549 1.00 93.06 85 LEU A O 1
ATOM 600 N N . LEU A 1 86 ? 6.761 -2.735 -7.289 1.00 93.12 86 LEU A N 1
ATOM 601 C CA . LEU A 1 86 ? 5.885 -1.606 -6.976 1.00 93.12 86 LEU A CA 1
ATOM 602 C C . LEU A 1 86 ? 4.411 -2.012 -7.047 1.00 93.12 86 LEU A C 1
ATOM 604 O O . LEU A 1 86 ? 3.655 -1.708 -6.130 1.00 93.12 86 LEU A O 1
ATOM 608 N N . PHE A 1 87 ? 4.011 -2.749 -8.084 1.00 94.62 87 PHE A N 1
ATOM 609 C CA . PHE A 1 87 ? 2.659 -3.291 -8.203 1.00 94.62 87 PHE A CA 1
ATOM 610 C C . PHE A 1 87 ? 2.309 -4.181 -7.013 1.00 94.62 87 PHE A C 1
ATOM 612 O O . PHE A 1 87 ? 1.257 -4.001 -6.413 1.00 94.62 87 PHE A O 1
ATOM 619 N N . THR A 1 88 ? 3.201 -5.099 -6.639 1.00 92.75 88 THR A N 1
ATOM 620 C CA . THR A 1 88 ? 3.003 -6.004 -5.498 1.00 92.75 88 THR A CA 1
ATOM 621 C C . THR A 1 88 ? 2.794 -5.217 -4.208 1.00 92.75 88 THR A C 1
ATOM 623 O O . THR A 1 88 ? 1.834 -5.462 -3.477 1.00 92.75 88 THR A O 1
ATOM 626 N N . MET A 1 89 ? 3.658 -4.234 -3.950 1.00 89.25 89 MET A N 1
ATOM 627 C CA . MET A 1 89 ? 3.573 -3.363 -2.780 1.00 89.25 89 MET A CA 1
ATOM 628 C C . MET A 1 89 ? 2.244 -2.598 -2.751 1.00 89.25 89 MET A C 1
ATOM 630 O O . MET A 1 89 ? 1.519 -2.671 -1.760 1.00 89.25 89 MET A O 1
ATOM 634 N N . PHE A 1 90 ? 1.891 -1.907 -3.840 1.00 90.75 90 PHE A N 1
ATOM 635 C CA . PHE A 1 90 ? 0.649 -1.136 -3.908 1.00 90.75 90 PHE A CA 1
ATOM 636 C C . PHE A 1 90 ? -0.590 -2.023 -3.823 1.00 90.75 90 PHE A C 1
ATOM 638 O O . PHE A 1 90 ? -1.517 -1.685 -3.096 1.00 90.75 90 PHE A O 1
ATOM 645 N N . TYR A 1 91 ? -0.596 -3.168 -4.506 1.00 92.12 91 TYR A N 1
ATOM 646 C CA . TYR A 1 91 ? -1.684 -4.137 -4.435 1.00 92.12 91 TYR A CA 1
ATOM 647 C C . TYR A 1 91 ? -1.917 -4.591 -2.993 1.00 92.12 91 TYR A C 1
ATOM 649 O O . TYR A 1 91 ? -3.043 -4.538 -2.512 1.00 92.12 91 TYR A O 1
ATOM 657 N N . THR A 1 92 ? -0.852 -4.974 -2.285 1.00 89.19 92 THR A N 1
ATOM 658 C CA . THR A 1 92 ? -0.943 -5.439 -0.893 1.00 89.19 92 THR A CA 1
ATOM 659 C C . THR A 1 92 ? -1.540 -4.362 0.003 1.00 89.19 92 THR A C 1
ATOM 661 O O . THR A 1 92 ? -2.548 -4.601 0.658 1.00 89.19 92 THR A O 1
ATOM 664 N N . VAL A 1 93 ? -0.970 -3.154 -0.033 1.00 86.62 93 VAL A N 1
ATOM 665 C CA . VAL A 1 93 ? -1.404 -2.028 0.809 1.00 86.62 93 VAL A CA 1
ATOM 666 C C . VAL A 1 93 ? -2.851 -1.632 0.513 1.00 86.62 93 VAL A C 1
ATOM 668 O O . VAL A 1 93 ? -3.628 -1.388 1.436 1.00 86.62 93 VAL A O 1
ATOM 671 N N . LEU A 1 94 ? -3.236 -1.578 -0.765 1.00 89.38 94 LEU A N 1
ATOM 672 C CA . LEU A 1 94 ? -4.602 -1.236 -1.153 1.00 89.38 94 LEU A CA 1
ATOM 673 C C . LEU A 1 94 ? -5.592 -2.320 -0.727 1.00 89.38 94 LEU A C 1
ATOM 675 O O . LEU A 1 94 ? -6.644 -1.991 -0.184 1.00 89.38 94 LEU A O 1
ATOM 679 N N . MET A 1 95 ? -5.260 -3.595 -0.926 1.00 89.94 95 MET A N 1
ATOM 680 C CA . MET A 1 95 ? -6.136 -4.699 -0.536 1.00 89.94 95 MET A CA 1
ATOM 681 C C . MET A 1 95 ? -6.267 -4.810 0.985 1.00 89.94 95 MET A C 1
ATOM 683 O O . MET A 1 95 ? -7.378 -4.996 1.477 1.00 89.94 95 MET A O 1
ATOM 687 N N . ASP A 1 96 ? -5.185 -4.605 1.737 1.00 84.62 96 ASP A N 1
ATOM 688 C CA . ASP A 1 96 ? -5.229 -4.501 3.200 1.00 84.62 96 ASP A CA 1
ATOM 689 C C . ASP A 1 96 ? -6.133 -3.336 3.644 1.00 84.62 96 ASP A C 1
ATOM 691 O O . ASP A 1 96 ? -6.968 -3.489 4.541 1.00 84.62 96 ASP A O 1
ATOM 695 N N . GLY A 1 97 ? -6.038 -2.187 2.966 1.00 82.44 97 GLY A N 1
ATOM 696 C CA . GLY A 1 97 ? -6.922 -1.042 3.185 1.00 82.44 97 GLY A CA 1
ATOM 697 C C . GLY A 1 97 ? -8.398 -1.357 2.916 1.00 82.44 97 GLY A C 1
ATOM 698 O O . GLY A 1 97 ? -9.260 -0.992 3.717 1.00 82.44 97 GLY A O 1
ATOM 699 N N . VAL A 1 98 ? -8.704 -2.079 1.833 1.00 87.38 98 VAL A N 1
ATOM 700 C CA . VAL A 1 98 ? -10.071 -2.532 1.514 1.00 87.38 98 VAL A CA 1
ATOM 701 C C . VAL A 1 98 ? -10.591 -3.496 2.578 1.00 87.38 98 VAL A C 1
ATOM 703 O O . VAL A 1 98 ? -11.714 -3.328 3.051 1.00 87.38 98 VAL A O 1
ATOM 706 N N . VAL A 1 99 ? -9.785 -4.472 3.005 1.00 86.56 99 VAL A N 1
ATOM 707 C CA . VAL A 1 99 ? -10.163 -5.414 4.072 1.00 86.56 99 VAL A CA 1
ATOM 708 C C . VAL A 1 99 ? -10.469 -4.667 5.369 1.00 86.56 99 VAL A C 1
ATOM 710 O O . VAL A 1 99 ? -11.468 -4.966 6.027 1.00 86.56 99 VAL A O 1
ATOM 713 N N . LEU A 1 100 ? -9.663 -3.663 5.723 1.00 83.31 100 LEU A N 1
ATOM 714 C CA . LEU A 1 100 ? -9.922 -2.817 6.888 1.00 83.31 100 LEU A CA 1
ATOM 715 C C . LEU A 1 100 ? -11.205 -2.011 6.755 1.00 83.31 100 LEU A C 1
ATOM 717 O O . LEU A 1 100 ? -11.983 -1.966 7.706 1.00 83.31 100 LEU A O 1
ATOM 721 N N . LEU A 1 101 ? -11.450 -1.403 5.595 1.00 81.75 101 LEU A N 1
ATOM 722 C CA . LEU A 1 101 ? -12.685 -0.670 5.343 1.00 81.75 101 LEU A CA 1
ATOM 723 C C . LEU A 1 101 ? -13.902 -1.588 5.501 1.0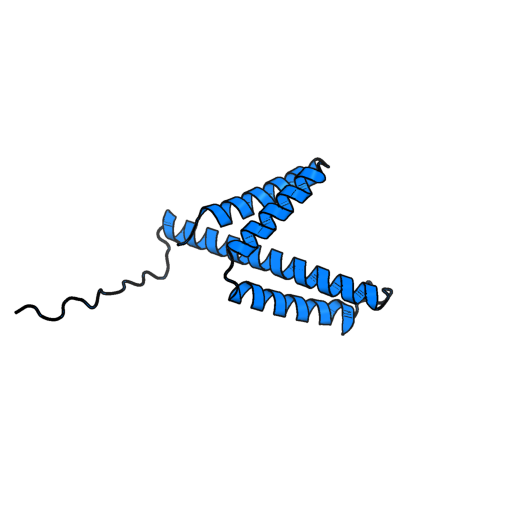0 81.75 101 LEU A C 1
ATOM 725 O O . LEU A 1 101 ? -14.836 -1.243 6.221 1.00 81.75 101 LEU A O 1
ATOM 729 N N . VAL A 1 102 ? -13.870 -2.780 4.901 1.00 84.50 102 VAL A N 1
ATOM 730 C CA . VAL A 1 102 ? -14.942 -3.779 5.031 1.00 84.50 102 VAL A CA 1
ATOM 731 C C . VAL A 1 102 ? -15.119 -4.204 6.488 1.00 84.50 102 VAL A C 1
ATOM 733 O O . VAL A 1 102 ? -16.248 -4.279 6.964 1.00 84.50 102 VAL A O 1
ATOM 736 N N . ALA A 1 103 ? -14.031 -4.421 7.229 1.00 82.75 103 ALA A N 1
ATOM 737 C CA . ALA A 1 103 ? -14.102 -4.754 8.648 1.00 82.75 103 ALA A CA 1
ATOM 738 C C . ALA A 1 103 ? -14.716 -3.617 9.481 1.00 82.75 103 ALA A C 1
ATOM 740 O O . ALA A 1 103 ? -15.525 -3.877 10.373 1.00 82.75 103 ALA A O 1
ATOM 741 N N . VAL A 1 104 ? -14.363 -2.358 9.208 1.00 79.75 104 VAL A N 1
ATOM 742 C CA . VAL A 1 104 ? -14.955 -1.187 9.874 1.00 79.75 104 VAL A CA 1
ATOM 743 C C . VAL A 1 104 ? -16.444 -1.093 9.564 1.00 79.75 104 VAL A C 1
ATOM 745 O O . VAL A 1 104 ? -17.236 -0.968 10.494 1.00 79.75 104 VAL A O 1
ATOM 748 N N . LEU A 1 105 ? -16.832 -1.213 8.291 1.00 80.50 105 LEU A N 1
ATOM 749 C CA . LEU A 1 105 ? -18.235 -1.199 7.881 1.00 80.50 105 LEU A CA 1
ATOM 750 C C . LEU A 1 105 ? -19.011 -2.337 8.548 1.00 80.50 105 LEU A C 1
ATOM 752 O O . LEU A 1 105 ? -20.055 -2.084 9.140 1.00 80.50 105 LEU A O 1
ATOM 756 N N . TYR A 1 106 ? -18.479 -3.562 8.546 1.00 79.50 106 TYR A N 1
ATOM 757 C CA . TYR A 1 106 ? -19.093 -4.697 9.233 1.00 79.50 106 TYR A CA 1
ATOM 758 C C . TYR A 1 106 ? -19.323 -4.405 10.720 1.00 79.50 106 TYR A C 1
ATOM 760 O O . TYR A 1 106 ? -20.430 -4.595 11.213 1.00 79.50 106 TYR A O 1
ATOM 768 N N . ASN A 1 107 ? -18.311 -3.894 11.433 1.00 79.19 107 ASN A N 1
ATOM 769 C CA . ASN A 1 107 ? -18.456 -3.557 12.853 1.00 79.19 107 ASN A CA 1
ATOM 770 C C . ASN A 1 107 ? -19.460 -2.414 13.077 1.00 79.19 107 ASN A C 1
ATOM 772 O O . ASN A 1 107 ? -20.203 -2.451 14.054 1.00 79.19 107 ASN A O 1
ATOM 776 N N . LEU A 1 108 ? -19.505 -1.421 12.183 1.00 75.94 108 LEU A N 1
ATOM 777 C CA . LEU A 1 108 ? -20.464 -0.320 12.252 1.00 75.94 108 LEU A CA 1
ATOM 778 C C . LEU A 1 108 ? -21.900 -0.830 12.077 1.00 75.94 108 LEU A C 1
ATOM 780 O O . LEU A 1 108 ? -22.754 -0.520 12.899 1.00 75.94 108 LEU A O 1
ATOM 784 N N . PHE A 1 109 ? -22.168 -1.643 11.053 1.00 77.25 109 PHE A N 1
ATOM 785 C CA . PHE A 1 109 ? -23.504 -2.193 10.803 1.00 77.25 109 PHE A CA 1
ATOM 786 C C . PHE A 1 109 ? -23.926 -3.212 11.872 1.00 77.25 109 PHE A C 1
ATOM 788 O O . PHE A 1 109 ? -25.065 -3.169 12.339 1.00 77.25 109 PHE A O 1
ATOM 795 N N . ALA A 1 110 ? -23.013 -4.083 12.311 1.00 75.44 110 ALA A N 1
ATOM 796 C CA . ALA A 1 110 ? -23.285 -5.052 13.370 1.00 75.44 110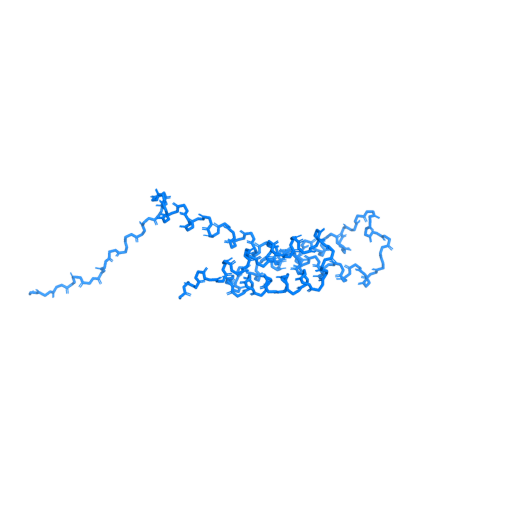 ALA A CA 1
ATOM 797 C C . ALA A 1 110 ? -23.524 -4.375 14.732 1.00 75.44 110 ALA A C 1
ATOM 799 O O . ALA A 1 110 ? -24.407 -4.800 15.470 1.00 75.44 110 ALA A O 1
ATOM 800 N N . GLY A 1 111 ? -22.771 -3.316 15.055 1.00 68.75 111 GLY A N 1
ATOM 801 C CA . GLY A 1 111 ? -22.855 -2.621 16.342 1.00 68.75 111 GLY A CA 1
ATOM 802 C C . GLY A 1 111 ? -23.936 -1.541 16.422 1.00 68.75 111 GLY A C 1
ATOM 803 O O . GLY A 1 111 ? -24.579 -1.410 17.457 1.00 68.75 111 GLY A O 1
ATOM 804 N N . ALA A 1 112 ? -24.157 -0.766 15.356 1.00 62.72 112 ALA A N 1
ATOM 805 C CA . ALA A 1 112 ? -25.099 0.357 15.377 1.00 62.72 112 ALA A CA 1
ATOM 806 C C . ALA A 1 112 ? -26.535 -0.036 15.000 1.00 62.72 112 ALA A C 1
ATOM 808 O O . ALA A 1 112 ? -27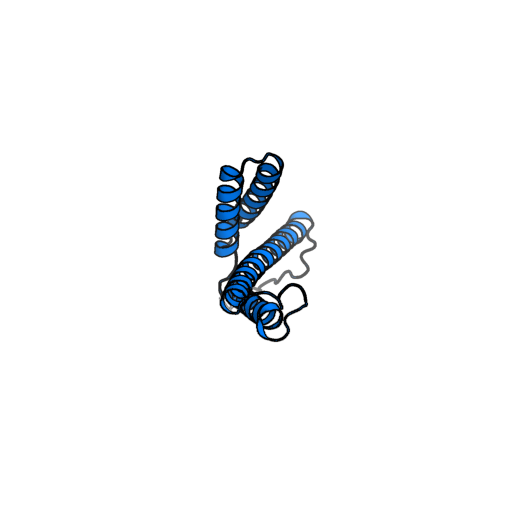.473 0.626 15.434 1.00 62.72 112 ALA A O 1
ATOM 809 N N . ILE A 1 113 ? -26.719 -1.078 14.179 1.00 61.94 113 ILE A N 1
ATOM 810 C CA . ILE A 1 113 ? -28.037 -1.445 13.623 1.00 61.94 113 ILE A CA 1
ATOM 811 C C . ILE A 1 113 ? -28.487 -2.837 14.110 1.00 61.94 113 ILE A C 1
ATOM 813 O O . ILE A 1 113 ? -29.604 -3.264 13.837 1.00 61.94 113 ILE A O 1
ATOM 817 N N . GLY A 1 114 ? -27.650 -3.557 14.865 1.00 60.72 114 GLY A N 1
ATOM 818 C CA . GLY A 1 114 ? -28.000 -4.880 15.396 1.00 60.72 114 GLY A CA 1
ATOM 819 C C . GLY A 1 114 ? -28.158 -5.962 14.320 1.00 60.72 114 GLY A C 1
ATOM 820 O O . GLY A 1 114 ? -28.609 -7.061 14.617 1.00 60.72 114 GLY A O 1
ATOM 821 N N . LEU A 1 115 ? -27.748 -5.693 13.074 1.00 60.91 115 LEU A N 1
ATOM 822 C CA . LEU A 1 115 ? -27.755 -6.642 11.949 1.00 60.91 115 LEU A CA 1
ATOM 823 C C . LEU A 1 115 ? -26.552 -7.606 11.983 1.00 60.91 115 LEU A C 1
ATOM 825 O O . LEU A 1 115 ? -26.084 -8.077 10.946 1.00 60.91 115 LEU A O 1
ATOM 829 N N . GLY A 1 116 ? -26.007 -7.880 13.170 1.00 57.09 116 GLY A N 1
ATOM 830 C CA . GLY A 1 116 ? -24.919 -8.836 13.344 1.00 57.09 116 GLY A CA 1
ATOM 831 C C . GLY A 1 116 ? -25.414 -10.256 13.077 1.00 57.09 116 GLY A C 1
ATOM 832 O O . GLY A 1 116 ? -26.063 -10.849 13.926 1.00 57.09 116 GLY A O 1
ATOM 833 N N . GLY A 1 117 ? -25.099 -10.811 11.903 1.00 56.12 117 GLY A N 1
ATOM 834 C CA . GLY A 1 117 ? -25.587 -12.127 11.458 1.00 56.12 117 GLY A CA 1
ATOM 835 C C . GLY A 1 117 ? -25.038 -13.348 12.212 1.00 56.12 117 GLY A C 1
ATOM 836 O O . GLY A 1 117 ? -25.444 -14.461 11.907 1.00 56.12 117 GLY A O 1
ATOM 837 N N . LEU A 1 118 ? -24.129 -13.166 13.175 1.00 57.09 118 LEU A N 1
ATOM 838 C CA . LEU A 1 118 ? -23.573 -14.232 14.015 1.00 57.09 118 LEU A CA 1
ATOM 839 C C . LEU A 1 118 ? -23.353 -13.698 15.438 1.00 57.09 118 LEU A C 1
ATOM 841 O O . LEU A 1 118 ? -22.304 -13.136 15.755 1.00 57.09 118 LEU A O 1
ATOM 845 N N . SER A 1 119 ? -24.366 -13.872 16.287 1.00 54.53 119 SER A N 1
ATOM 846 C CA . SER A 1 119 ? -24.200 -13.949 17.739 1.00 54.53 119 SER A CA 1
ATOM 847 C C . SER A 1 119 ? -23.744 -15.378 18.031 1.00 54.53 119 SER A C 1
ATOM 849 O O . SER A 1 119 ? -24.522 -16.320 17.946 1.00 54.53 119 SER A O 1
ATOM 851 N N . LEU A 1 120 ? -22.443 -15.559 18.257 1.00 48.84 120 LEU A N 1
ATOM 852 C CA . LEU A 1 120 ? -21.957 -16.755 18.935 1.00 48.84 120 LEU A CA 1
ATOM 853 C C . LEU A 1 120 ? -22.167 -16.494 20.422 1.00 48.84 120 LEU A C 1
ATOM 855 O O . LEU A 1 120 ? -21.347 -15.825 21.051 1.00 48.84 120 LEU A O 1
ATOM 859 N N . ASP A 1 121 ? -23.306 -16.956 20.927 1.00 50.72 121 ASP A N 1
ATOM 860 C CA . ASP A 1 121 ? -23.515 -17.142 22.356 1.00 50.72 121 ASP A CA 1
ATOM 861 C C . ASP A 1 121 ? -22.614 -18.315 22.749 1.00 50.72 121 ASP A C 1
ATOM 863 O O . ASP A 1 121 ? -22.903 -19.478 22.470 1.00 50.72 121 ASP A O 1
ATOM 867 N N . LEU A 1 122 ? -21.411 -17.996 23.223 1.00 53.66 122 LEU A N 1
ATOM 868 C CA . LEU A 1 122 ? -20.564 -18.993 23.855 1.00 53.66 122 LEU A CA 1
ATOM 869 C C . LEU A 1 122 ? -21.224 -19.268 25.204 1.00 53.66 122 LEU A C 1
ATOM 871 O O . LEU A 1 122 ? -21.033 -18.493 26.138 1.00 53.66 122 LEU A O 1
ATOM 875 N N . GLU A 1 123 ? -22.044 -20.321 25.262 1.00 50.97 123 GLU A N 1
ATOM 876 C CA . GLU A 1 123 ? -22.493 -20.896 26.526 1.00 50.97 123 GLU A CA 1
ATOM 877 C C . GLU A 1 123 ? -21.249 -21.139 27.385 1.00 50.97 123 GLU A C 1
ATOM 879 O O . GLU A 1 123 ? -20.311 -21.832 26.985 1.00 50.97 123 GLU A O 1
ATOM 884 N N . ASP A 1 124 ? -21.218 -20.472 28.534 1.00 49.72 124 ASP A N 1
ATOM 885 C CA . ASP A 1 124 ? -20.170 -20.599 29.532 1.00 49.72 124 ASP A CA 1
ATOM 886 C C . ASP A 1 124 ? -20.250 -22.039 30.073 1.00 49.72 124 ASP A C 1
ATOM 888 O O . ASP A 1 124 ? -21.098 -22.359 30.908 1.00 49.72 124 ASP A O 1
ATOM 892 N N . GLU A 1 125 ? -19.428 -22.952 29.545 1.00 52.88 125 GLU A N 1
ATOM 893 C CA . GLU A 1 125 ? -19.220 -24.286 30.122 1.00 52.88 125 GLU A CA 1
ATOM 894 C C . GLU A 1 125 ? -18.529 -24.120 31.485 1.00 52.88 125 GLU A C 1
ATOM 896 O O . GLU A 1 125 ? -17.311 -24.245 31.628 1.00 52.88 125 GLU A O 1
ATOM 901 N N . GLY A 1 126 ? -19.331 -23.778 32.494 1.00 49.69 126 GLY A N 1
ATOM 902 C CA . GLY A 1 126 ? -18.874 -23.471 33.844 1.00 49.69 126 GLY A CA 1
ATOM 903 C C . GLY A 1 126 ? -19.863 -23.793 34.964 1.00 49.69 126 GLY A C 1
ATOM 904 O O . GLY A 1 126 ? -19.508 -23.577 36.118 1.00 49.69 126 GLY A O 1
ATOM 905 N N . ASP A 1 127 ? -21.047 -24.352 34.679 1.00 48.75 127 ASP A N 1
ATOM 906 C CA . ASP A 1 127 ? -21.934 -24.909 35.717 1.00 48.75 127 ASP A CA 1
ATOM 907 C C . ASP A 1 127 ? -21.878 -26.444 35.742 1.00 48.75 127 ASP A C 1
ATOM 909 O O . ASP A 1 127 ? -22.855 -27.162 35.531 1.00 48.75 127 ASP A O 1
ATOM 913 N N . ALA A 1 128 ? -20.672 -26.959 35.981 1.00 50.91 128 ALA A N 1
ATOM 914 C CA . ALA A 1 128 ? -20.467 -28.339 36.388 1.00 50.91 128 ALA A CA 1
ATOM 915 C C . ALA A 1 128 ? -20.438 -28.420 37.925 1.00 50.91 128 ALA A C 1
ATOM 917 O O . ALA A 1 128 ? -19.376 -28.400 38.542 1.00 50.91 128 ALA A O 1
ATOM 918 N N . GLY A 1 129 ? -21.625 -28.557 38.521 1.00 39.69 129 GLY A N 1
ATOM 919 C CA . GLY A 1 129 ? -21.853 -29.436 39.673 1.00 39.69 129 GLY A CA 1
ATOM 920 C C . GLY A 1 129 ? -21.277 -28.995 41.018 1.00 39.69 129 GLY A C 1
ATOM 921 O O . GLY A 1 129 ? -20.336 -29.600 41.527 1.00 39.69 129 GLY A O 1
ATOM 922 N N . GLY A 1 130 ? -21.926 -28.019 41.650 1.00 46.47 130 GLY A N 1
ATOM 923 C CA . GLY A 1 130 ? -21.888 -27.835 43.100 1.00 46.47 130 GLY A CA 1
ATOM 924 C C . GLY A 1 130 ? -23.174 -28.338 43.759 1.00 46.47 130 GLY A C 1
ATOM 925 O O . GLY A 1 130 ? -24.072 -27.533 43.985 1.00 46.47 130 GLY A O 1
ATOM 926 N N . ALA A 1 131 ? -23.256 -29.639 44.057 1.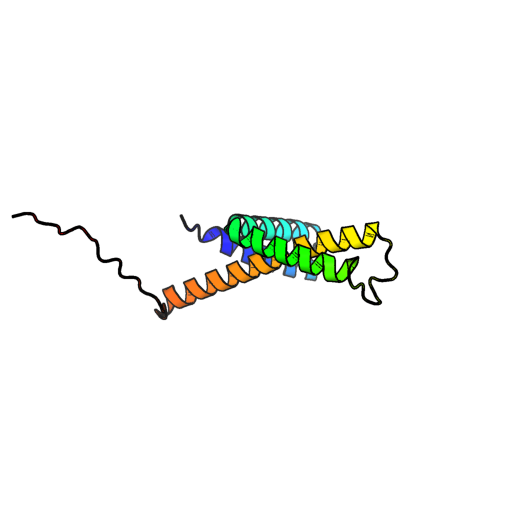00 40.78 131 ALA A N 1
ATOM 927 C CA . ALA A 1 131 ? -24.095 -30.240 45.108 1.00 40.78 131 ALA A CA 1
ATOM 928 C C . ALA A 1 131 ? -23.749 -31.726 45.283 1.00 40.78 131 ALA A C 1
ATOM 930 O O . ALA A 1 131 ? -23.832 -32.468 44.279 1.00 40.78 131 ALA A O 1
#

Secondary structure (DSSP, 8-state):
---THHHHHHHHHHHHHHHHHHTT-HHHHHHHHHHHHHHHHHHS-HHHHHHHHHHHHHHHHIIIIIS--HHHHTS-HHHHHHHHHHHHHHHHHHHHHHHHHHHHHHHHHHHHS---S--------------

Radius of gyration: 20.92 Å; chains: 1; bounding box: 43×52×70 Å

Foldseek 3Di:
DQDVVLLVLLVVLCVQLVVCVVVVVVVSNVVSNVSNLVSLVVNDDPVLLVVQLVVLLVVLCCDQPVDDDPVNVPDDPVVSVVSSNVSSSVRSSVVSNVVSVVVVVLCCCCPVVVPNPDDPPPDPPPPPDDD

Sequence (131 aa):
MKNPVLPAVAIVGVLVAMVAVQRAMFPVAIIAAVIAGLAIFLATKPAVSAVLATLGLLGGLTTFVVVPNSQNAAMTTPLRLLSMLLFTMFYTVLMDGVVLLVAVLYNLFAGAIGLGGLSLDLEDEGDAGGA

pLDDT: mean 79.93, std 14.15, range [39.69, 94.69]